Protein AF-A0A948DN66-F1 (afdb_monomer)

Sequence (74 aa):
MKDTLIRALFNEHFVKAGIVPVELGRLFSRMYDFRQKSDYGDFVKIQPEKVNEWFEQAVAFINELDQIIEGSLG

Solvent-accessible surface area (backbone atoms only — not comparable to full-atom values): 4358 Å² total; per-residue (Å²): 119,72,70,60,52,55,56,50,50,48,41,56,68,30,27,73,64,66,74,34,59,63,69,58,48,51,49,52,52,51,54,52,51,49,55,56,49,71,78,72,43,102,77,70,82,77,51,71,68,58,53,51,54,50,50,54,53,50,54,52,53,51,55,55,49,50,52,51,51,57,65,66,75,107

Structure (mmCIF, N/CA/C/O backbone):
data_AF-A0A948DN66-F1
#
_entry.id   AF-A0A948DN66-F1
#
loop_
_atom_site.group_PDB
_atom_site.id
_atom_site.type_symbol
_atom_site.label_atom_id
_atom_site.label_alt_id
_atom_site.label_comp_id
_atom_site.label_asym_id
_atom_site.label_entity_id
_atom_site.label_seq_id
_atom_site.pdbx_PDB_ins_code
_atom_site.Cartn_x
_atom_site.Cartn_y
_atom_site.Cartn_z
_atom_site.occupancy
_atom_site.B_iso_or_equiv
_atom_site.auth_seq_id
_atom_site.auth_comp_id
_atom_site.auth_asym_id
_atom_site.auth_atom_id
_atom_site.pdbx_PDB_model_num
ATOM 1 N N . MET A 1 1 ? 14.883 -10.180 4.949 1.00 51.56 1 MET A N 1
ATOM 2 C CA . MET A 1 1 ? 14.261 -10.558 6.245 1.00 51.56 1 MET A CA 1
ATOM 3 C C . MET A 1 1 ? 13.506 -9.396 6.897 1.00 51.56 1 MET A C 1
ATOM 5 O O . MET A 1 1 ? 12.362 -9.603 7.269 1.00 51.56 1 MET A O 1
ATOM 9 N N . LYS A 1 2 ? 14.083 -8.184 7.008 1.00 60.19 2 LYS A N 1
ATOM 10 C CA . LYS A 1 2 ? 13.416 -7.026 7.650 1.00 60.19 2 LYS A CA 1
ATOM 11 C C . LYS A 1 2 ? 12.117 -6.595 6.962 1.00 60.19 2 LYS A C 1
ATOM 13 O O . LYS A 1 2 ? 11.098 -6.425 7.619 1.00 60.19 2 LYS A O 1
ATOM 18 N N . ASP A 1 3 ? 12.133 -6.501 5.641 1.00 64.31 3 ASP A N 1
ATOM 19 C CA . ASP A 1 3 ? 11.005 -5.941 4.898 1.00 64.31 3 ASP A CA 1
ATOM 20 C C . ASP A 1 3 ? 9.756 -6.854 4.951 1.00 64.31 3 ASP A C 1
ATOM 22 O O . ASP A 1 3 ? 8.622 -6.384 4.892 1.00 64.31 3 ASP A O 1
ATOM 26 N N . THR A 1 4 ? 9.946 -8.170 5.105 1.00 75.94 4 THR A N 1
ATOM 27 C CA . THR A 1 4 ? 8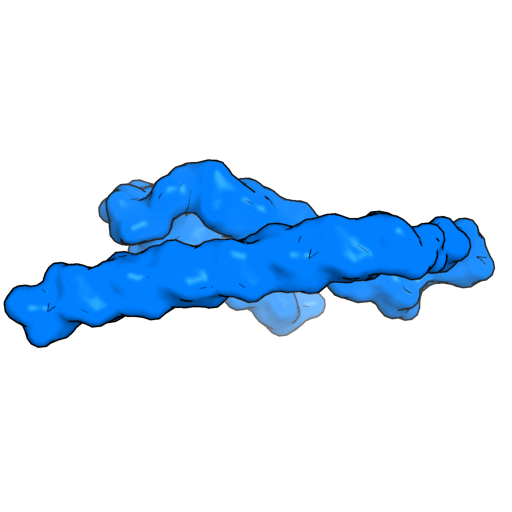.849 -9.151 5.163 1.00 75.94 4 THR A CA 1
ATOM 28 C C . THR A 1 4 ? 8.022 -8.994 6.439 1.00 75.94 4 THR A C 1
ATOM 30 O O . THR A 1 4 ? 6.811 -9.216 6.420 1.00 75.94 4 THR A O 1
ATOM 33 N N . LEU A 1 5 ? 8.663 -8.563 7.532 1.00 86.50 5 LEU A N 1
ATOM 34 C CA . LEU A 1 5 ? 8.002 -8.308 8.808 1.00 86.50 5 LEU A CA 1
ATOM 35 C C . LEU A 1 5 ? 7.062 -7.101 8.718 1.00 86.50 5 LEU A C 1
ATOM 37 O O . LEU A 1 5 ? 5.959 -7.158 9.247 1.00 86.50 5 LEU A O 1
ATOM 41 N N . ILE A 1 6 ? 7.453 -6.051 7.987 1.00 88.81 6 ILE A N 1
ATOM 42 C CA . ILE A 1 6 ? 6.616 -4.857 7.781 1.00 88.81 6 ILE A CA 1
ATOM 43 C C . ILE A 1 6 ? 5.307 -5.244 7.089 1.00 88.81 6 ILE A C 1
ATOM 45 O O . ILE A 1 6 ? 4.227 -4.879 7.546 1.00 88.81 6 ILE A O 1
ATOM 49 N N . ARG A 1 7 ? 5.388 -6.056 6.029 1.00 90.81 7 ARG A N 1
ATOM 50 C CA . ARG A 1 7 ? 4.196 -6.555 5.333 1.00 90.81 7 ARG A CA 1
ATOM 51 C C . ARG A 1 7 ? 3.316 -7.426 6.220 1.00 90.81 7 ARG A C 1
ATOM 53 O O . ARG A 1 7 ? 2.093 -7.322 6.138 1.00 90.81 7 ARG A O 1
ATOM 60 N N . ALA A 1 8 ? 3.915 -8.281 7.044 1.00 91.56 8 ALA A N 1
ATOM 61 C CA . ALA A 1 8 ? 3.164 -9.130 7.960 1.00 91.56 8 ALA A CA 1
ATOM 62 C C . ALA A 1 8 ? 2.415 -8.298 9.012 1.00 91.56 8 ALA A C 1
ATOM 64 O O . ALA A 1 8 ? 1.211 -8.474 9.175 1.00 91.56 8 ALA A O 1
ATOM 65 N N . LEU A 1 9 ? 3.099 -7.348 9.656 1.00 94.50 9 LEU A N 1
ATOM 66 C CA . LEU A 1 9 ? 2.506 -6.471 10.666 1.00 94.50 9 LEU A CA 1
ATOM 67 C C . LEU A 1 9 ? 1.413 -5.574 10.079 1.00 94.50 9 LEU A C 1
ATOM 69 O O . LEU A 1 9 ? 0.371 -5.409 10.706 1.00 94.50 9 LEU A O 1
ATOM 73 N N . PHE A 1 10 ? 1.604 -5.052 8.863 1.00 93.56 10 PHE A N 1
ATOM 74 C CA . PHE A 1 10 ? 0.574 -4.266 8.183 1.00 93.56 10 PHE A CA 1
ATOM 75 C C . PHE A 1 10 ? -0.716 -5.074 7.974 1.00 93.56 10 PHE A C 1
ATOM 77 O O . PHE A 1 10 ? -1.812 -4.627 8.313 1.00 93.56 10 PHE A O 1
ATOM 84 N N . ASN A 1 11 ? -0.588 -6.304 7.468 1.00 94.06 11 ASN A N 1
ATOM 85 C CA . ASN A 1 11 ? -1.745 -7.170 7.262 1.00 94.06 11 ASN A CA 1
ATOM 86 C C . ASN A 1 11 ? -2.404 -7.586 8.585 1.00 94.06 11 ASN A C 1
ATOM 88 O O . ASN A 1 11 ? -3.628 -7.635 8.660 1.00 94.06 11 ASN A O 1
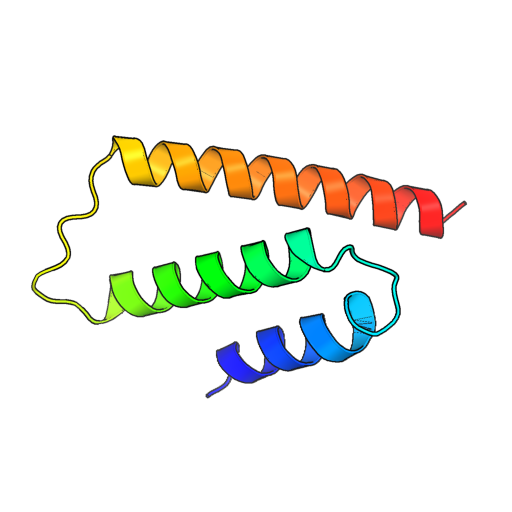ATOM 92 N N . GLU A 1 12 ? -1.616 -7.879 9.620 1.00 95.69 12 GLU A N 1
ATOM 93 C CA . GLU A 1 12 ? -2.141 -8.315 10.916 1.00 95.69 12 GLU A CA 1
ATOM 94 C C . GLU A 1 12 ? -2.901 -7.199 11.637 1.00 95.69 12 GLU A C 1
ATOM 96 O O . GLU A 1 12 ? -4.031 -7.400 12.070 1.00 95.69 12 GLU A O 1
ATOM 101 N N . HIS A 1 13 ? -2.301 -6.014 11.744 1.00 95.56 13 HIS A N 1
ATOM 102 C CA . HIS A 1 13 ? -2.822 -4.961 12.614 1.00 95.56 13 HIS A CA 1
ATOM 103 C C . HIS A 1 13 ? -3.806 -4.014 11.936 1.00 95.56 13 HIS A C 1
ATOM 105 O O . HIS A 1 13 ? -4.594 -3.389 12.635 1.00 95.56 13 HIS A O 1
ATOM 111 N N . PHE A 1 14 ? -3.785 -3.907 10.606 1.00 94.38 14 PHE A N 1
ATOM 112 C CA . PHE A 1 14 ? -4.623 -2.942 9.891 1.00 94.38 14 PHE A CA 1
ATOM 113 C C . PHE A 1 14 ? -5.642 -3.629 8.989 1.00 94.38 14 PHE A C 1
ATOM 115 O O . PHE A 1 14 ? -6.820 -3.286 9.024 1.00 94.38 14 PHE A O 1
ATOM 122 N N . VAL A 1 15 ? -5.224 -4.645 8.229 1.00 95.56 15 VAL A N 1
ATOM 123 C CA . VAL A 1 15 ? -6.128 -5.328 7.291 1.00 95.56 15 VAL A CA 1
ATOM 124 C C . VAL A 1 15 ? -7.053 -6.302 8.020 1.00 95.56 15 VAL A C 1
ATOM 126 O O . VAL A 1 15 ? -8.271 -6.199 7.914 1.00 95.56 15 VAL A O 1
ATOM 129 N N . LYS A 1 16 ? -6.506 -7.234 8.813 1.00 95.25 16 LYS A N 1
ATOM 130 C CA . LYS A 1 16 ? -7.327 -8.197 9.572 1.00 95.25 16 LYS A CA 1
ATOM 131 C C . LYS A 1 16 ? -8.154 -7.545 10.677 1.00 95.25 16 LYS A C 1
ATOM 133 O O . LYS A 1 16 ? -9.208 -8.066 11.022 1.00 95.25 16 LYS A O 1
ATOM 138 N N . ALA A 1 17 ? -7.692 -6.414 11.205 1.00 93.94 17 ALA A N 1
ATOM 139 C CA . ALA A 1 17 ? -8.445 -5.610 12.159 1.00 93.94 17 ALA A CA 1
ATOM 140 C C . ALA A 1 17 ? -9.632 -4.861 11.518 1.00 93.94 17 ALA A C 1
ATOM 142 O O . ALA A 1 17 ? -10.416 -4.253 12.239 1.00 93.94 17 ALA A O 1
ATOM 143 N N . GLY A 1 18 ? -9.768 -4.886 10.185 1.00 93.56 18 GLY A N 1
ATOM 144 C CA . GLY A 1 18 ? -10.847 -4.215 9.455 1.00 93.56 18 GLY A CA 1
ATOM 145 C C . GLY A 1 18 ? -10.675 -2.700 9.310 1.00 93.56 18 GLY A C 1
ATOM 146 O O . GLY A 1 18 ? -11.580 -2.045 8.806 1.00 93.56 18 GLY A O 1
ATOM 147 N N . ILE A 1 19 ? -9.530 -2.151 9.727 1.00 94.00 19 ILE A N 1
ATOM 148 C CA . ILE A 1 19 ? -9.206 -0.718 9.628 1.00 94.00 19 ILE A CA 1
ATOM 149 C C . ILE A 1 19 ? -8.897 -0.349 8.173 1.00 94.00 19 ILE A C 1
ATOM 151 O O . ILE A 1 19 ? -9.308 0.697 7.687 1.00 94.00 19 ILE A O 1
ATOM 155 N N . VAL A 1 20 ? -8.180 -1.229 7.471 1.00 94.69 20 VAL A N 1
ATOM 156 C CA . VAL A 1 20 ? -7.833 -1.072 6.057 1.00 94.69 20 VAL A CA 1
ATOM 157 C C . VAL A 1 20 ? -8.559 -2.140 5.234 1.00 94.69 20 VAL A C 1
ATOM 159 O O . VAL A 1 20 ? -8.445 -3.328 5.553 1.00 94.69 20 VAL A O 1
ATOM 162 N N . PRO A 1 21 ? -9.255 -1.767 4.143 1.00 93.88 21 PRO A N 1
ATOM 163 C CA . PRO A 1 21 ? -9.855 -2.717 3.212 1.00 93.88 21 PRO A CA 1
ATOM 164 C C . PRO A 1 21 ? -8.869 -3.777 2.702 1.00 93.88 21 PRO A C 1
ATOM 166 O O . PRO A 1 21 ? -7.702 -3.498 2.405 1.00 93.88 21 PRO A O 1
ATOM 169 N N . VAL A 1 22 ? -9.354 -5.008 2.528 1.00 93.50 22 VAL A N 1
ATOM 170 C CA . VAL A 1 22 ? -8.544 -6.161 2.088 1.00 93.50 22 VAL A CA 1
ATOM 171 C C . VAL A 1 22 ? -7.876 -5.903 0.734 1.00 93.50 22 VAL A C 1
ATOM 173 O O . VAL A 1 22 ? -6.756 -6.344 0.474 1.00 93.50 22 VAL A O 1
ATOM 176 N N . GLU A 1 23 ? -8.542 -5.147 -0.123 1.00 92.94 23 GLU A N 1
ATOM 177 C CA . GLU A 1 23 ? -8.148 -4.771 -1.472 1.00 92.94 23 GLU A CA 1
ATOM 178 C C . GLU A 1 23 ? -6.891 -3.894 -1.446 1.00 92.94 23 GLU A C 1
ATOM 180 O O . GLU A 1 23 ? -5.952 -4.149 -2.208 1.00 92.94 23 GLU A O 1
ATOM 185 N N . LEU A 1 24 ? -6.823 -2.948 -0.502 1.00 92.88 24 LEU A N 1
ATOM 186 C CA . LEU A 1 24 ? -5.638 -2.131 -0.242 1.00 92.88 24 LEU A CA 1
ATOM 187 C C . LEU A 1 24 ? -4.508 -2.983 0.359 1.00 92.88 24 LEU A C 1
ATOM 189 O O . LEU A 1 24 ? -3.359 -2.880 -0.070 1.00 92.88 24 LEU A O 1
ATOM 193 N N . GLY A 1 25 ? -4.827 -3.921 1.257 1.00 92.94 25 GLY A N 1
ATOM 194 C CA . GLY A 1 25 ? -3.864 -4.905 1.779 1.00 92.94 25 GLY A CA 1
ATOM 195 C C . GLY A 1 25 ? -3.204 -5.768 0.692 1.00 92.94 25 GLY A C 1
ATOM 196 O O . GLY A 1 25 ? -1.984 -5.994 0.683 1.00 92.94 25 GLY A O 1
ATOM 197 N N . ARG A 1 26 ? -4.002 -6.218 -0.282 1.00 93.25 26 ARG A N 1
ATOM 198 C CA . ARG A 1 26 ? -3.528 -6.962 -1.459 1.00 93.25 26 ARG A CA 1
ATOM 199 C C . ARG A 1 26 ? -2.687 -6.083 -2.379 1.00 93.25 26 ARG A C 1
ATOM 201 O O . ARG A 1 26 ? -1.672 -6.560 -2.884 1.00 93.25 26 ARG A O 1
ATOM 208 N N . LEU A 1 27 ? -3.085 -4.828 -2.593 1.00 92.31 27 LEU A N 1
ATOM 209 C CA . LEU A 1 27 ? -2.322 -3.872 -3.395 1.00 92.31 27 LEU A CA 1
ATOM 210 C C . LEU A 1 27 ? -0.933 -3.626 -2.797 1.00 92.31 27 LEU A C 1
ATOM 212 O O . LEU A 1 27 ? 0.064 -3.796 -3.499 1.00 92.31 27 LEU A O 1
ATOM 216 N N . PHE A 1 28 ? -0.861 -3.346 -1.494 1.00 91.81 28 PHE A N 1
ATOM 217 C CA . PHE A 1 28 ? 0.402 -3.180 -0.776 1.00 91.81 28 PHE A CA 1
ATOM 218 C C . PHE A 1 28 ? 1.318 -4.399 -0.950 1.00 91.81 28 PHE A C 1
ATOM 220 O O . PHE A 1 28 ? 2.501 -4.269 -1.267 1.00 91.81 28 PHE A O 1
ATOM 227 N N . SER A 1 29 ? 0.757 -5.603 -0.811 1.00 90.62 29 SER A N 1
ATOM 228 C CA . SER A 1 29 ? 1.520 -6.849 -0.937 1.00 90.62 29 SER A CA 1
ATOM 229 C C . SER A 1 29 ? 2.055 -7.072 -2.359 1.00 90.62 29 SER A C 1
ATOM 231 O O . SER A 1 29 ? 3.208 -7.474 -2.511 1.00 90.62 29 SER A O 1
ATOM 233 N N . ARG A 1 30 ? 1.268 -6.749 -3.399 1.00 89.75 30 ARG A N 1
ATOM 234 C CA . ARG A 1 30 ? 1.720 -6.808 -4.803 1.00 89.75 30 ARG A CA 1
ATOM 235 C C . ARG A 1 30 ? 2.846 -5.815 -5.087 1.00 89.75 30 ARG A C 1
ATOM 237 O O . ARG A 1 30 ? 3.850 -6.197 -5.680 1.00 89.75 30 ARG A O 1
ATOM 244 N N . MET A 1 31 ? 2.698 -4.566 -4.648 1.00 88.00 31 MET A N 1
ATOM 245 C CA . MET A 1 31 ? 3.716 -3.527 -4.838 1.00 88.00 31 MET A CA 1
ATOM 246 C C . MET A 1 31 ? 5.023 -3.868 -4.127 1.00 88.00 31 MET A C 1
ATOM 248 O O . MET A 1 31 ? 6.111 -3.680 -4.673 1.00 88.00 31 MET A O 1
ATOM 252 N N . TYR A 1 32 ? 4.914 -4.450 -2.937 1.00 86.00 32 TYR A N 1
ATOM 253 C CA . TYR A 1 32 ? 6.051 -4.967 -2.199 1.00 86.00 32 TYR A CA 1
ATOM 254 C C . TYR A 1 32 ? 6.798 -6.064 -2.984 1.00 86.00 32 TYR A C 1
ATOM 256 O O . TYR A 1 32 ? 8.025 -6.023 -3.087 1.00 86.00 32 TYR A O 1
ATOM 264 N N . ASP A 1 33 ? 6.078 -7.018 -3.580 1.00 83.88 33 ASP A N 1
ATOM 265 C CA . ASP A 1 33 ? 6.688 -8.074 -4.395 1.00 83.88 33 ASP A CA 1
ATOM 266 C C . ASP A 1 33 ? 7.317 -7.520 -5.684 1.00 83.88 33 ASP A C 1
ATOM 268 O O . ASP A 1 33 ? 8.370 -8.002 -6.102 1.00 83.88 33 ASP A O 1
ATOM 272 N N . PHE A 1 34 ? 6.718 -6.499 -6.311 1.00 80.50 34 PHE A N 1
ATOM 273 C CA . PHE A 1 34 ? 7.308 -5.831 -7.478 1.00 80.50 34 PHE A CA 1
ATOM 274 C C . PHE A 1 34 ? 8.626 -5.137 -7.147 1.00 80.50 34 PHE A C 1
ATOM 276 O O . PHE A 1 34 ? 9.591 -5.305 -7.891 1.00 80.50 34 PHE A O 1
ATOM 283 N N . ARG A 1 35 ? 8.704 -4.438 -6.009 1.00 80.69 35 ARG A N 1
ATOM 284 C CA . ARG A 1 35 ? 9.958 -3.848 -5.527 1.00 80.69 35 ARG A CA 1
ATOM 285 C C . ARG A 1 35 ? 11.046 -4.912 -5.374 1.00 80.69 35 ARG A C 1
ATOM 287 O O . ARG A 1 35 ? 12.133 -4.749 -5.908 1.00 80.69 35 ARG A O 1
ATOM 294 N N . GLN A 1 36 ? 10.733 -6.028 -4.711 1.00 72.94 36 GLN A N 1
ATOM 295 C CA . GLN A 1 36 ? 11.694 -7.124 -4.535 1.00 72.94 36 GLN A CA 1
ATOM 296 C C . GLN A 1 36 ? 12.117 -7.743 -5.876 1.00 72.94 36 GLN A C 1
ATOM 298 O O . GLN A 1 36 ? 13.282 -8.065 -6.066 1.00 72.94 36 GLN A O 1
ATOM 303 N N . LYS A 1 37 ? 11.198 -7.898 -6.835 1.00 71.12 37 LYS A N 1
ATOM 304 C CA . LYS A 1 37 ? 11.519 -8.453 -8.160 1.00 71.12 37 LYS A CA 1
ATOM 305 C C . LYS A 1 37 ? 12.381 -7.519 -9.011 1.00 71.12 37 LYS A C 1
ATOM 307 O O . LYS A 1 37 ? 13.198 -8.015 -9.781 1.00 71.12 37 LYS A O 1
ATOM 312 N N . SER A 1 38 ? 12.210 -6.203 -8.871 1.00 62.19 38 SER A N 1
ATOM 313 C CA . SER A 1 38 ? 13.021 -5.200 -9.571 1.00 62.19 38 SER A CA 1
ATOM 314 C C . SER A 1 38 ? 14.497 -5.247 -9.163 1.00 62.19 38 SER A C 1
ATOM 316 O O . SER A 1 38 ? 15.353 -4.954 -9.990 1.00 62.19 38 SER A O 1
ATOM 318 N N . ASP A 1 39 ? 14.796 -5.648 -7.924 1.00 58.66 39 ASP A N 1
ATOM 319 C CA . ASP A 1 39 ? 16.160 -5.665 -7.375 1.00 58.66 39 ASP A CA 1
ATOM 320 C C . ASP A 1 39 ? 16.931 -6.979 -7.649 1.00 58.66 39 ASP A C 1
ATOM 322 O O . ASP A 1 39 ? 18.137 -7.037 -7.420 1.00 58.66 39 ASP A O 1
ATOM 326 N N . TYR A 1 40 ? 16.269 -8.037 -8.144 1.00 55.94 40 TYR A N 1
ATOM 327 C CA . TYR A 1 40 ? 16.859 -9.388 -8.265 1.00 55.94 40 TYR A CA 1
ATOM 328 C C . TYR A 1 40 ? 16.649 -10.084 -9.623 1.00 55.94 40 TYR A C 1
ATOM 330 O O . TYR A 1 40 ? 16.954 -11.269 -9.764 1.00 55.94 40 TYR A O 1
ATOM 338 N N . GLY A 1 41 ? 16.111 -9.391 -10.629 1.00 57.00 41 GLY A N 1
ATOM 339 C CA . GLY A 1 41 ? 15.823 -9.980 -11.936 1.00 57.00 41 GLY A CA 1
ATOM 340 C C . GLY A 1 41 ? 16.670 -9.395 -13.061 1.00 57.00 41 GLY A C 1
ATOM 341 O O . GLY A 1 41 ? 16.246 -8.421 -13.674 1.00 57.00 41 GLY A O 1
ATOM 342 N N . ASP A 1 42 ? 17.769 -10.062 -13.431 1.00 55.94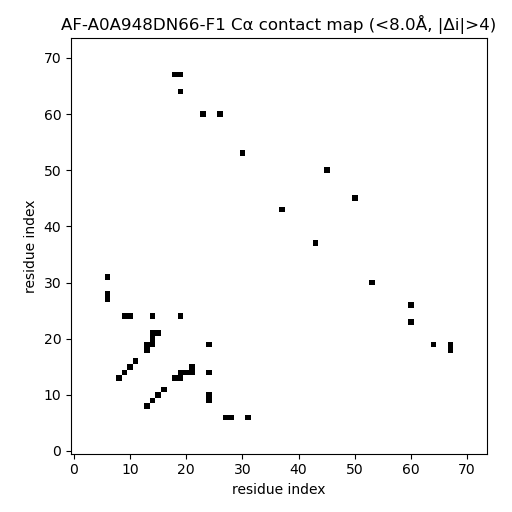 42 ASP A N 1
ATOM 343 C CA . ASP A 1 42 ? 18.624 -9.722 -14.593 1.00 55.94 42 ASP A CA 1
ATOM 344 C C . ASP A 1 42 ? 17.873 -9.659 -15.952 1.00 55.94 42 ASP A C 1
ATOM 346 O O . ASP A 1 42 ? 18.440 -9.258 -16.966 1.00 55.94 42 ASP A O 1
ATOM 350 N N . PHE A 1 43 ? 16.580 -10.016 -16.003 1.00 55.75 43 PHE A N 1
ATOM 351 C CA . PHE A 1 43 ? 15.777 -10.090 -17.234 1.00 55.75 43 PHE A CA 1
ATOM 352 C C . PHE A 1 43 ? 14.405 -9.393 -17.176 1.00 55.75 43 PHE A C 1
ATOM 354 O O . PHE A 1 43 ? 13.613 -9.533 -18.113 1.00 55.75 43 PHE A O 1
ATOM 361 N N . VAL A 1 44 ? 14.078 -8.631 -16.125 1.00 59.06 44 VAL A N 1
ATOM 362 C CA . VAL A 1 44 ? 12.766 -7.960 -16.050 1.00 59.06 44 VAL A CA 1
ATOM 363 C C . VAL A 1 44 ? 12.829 -6.600 -16.749 1.00 59.06 44 VAL A C 1
ATOM 365 O O . VAL A 1 44 ? 13.140 -5.580 -16.143 1.00 59.06 44 VAL A O 1
ATOM 368 N N . LYS A 1 45 ? 12.485 -6.558 -18.042 1.00 67.00 45 LYS A N 1
ATOM 369 C CA . LYS A 1 45 ? 12.158 -5.292 -18.717 1.00 67.00 45 LYS A CA 1
ATOM 370 C C . LYS A 1 45 ? 10.794 -4.805 -18.232 1.00 67.00 45 LYS A C 1
ATOM 372 O O . LYS A 1 45 ? 9.760 -5.191 -18.775 1.00 67.00 45 LYS A O 1
ATOM 377 N N . ILE A 1 46 ? 10.796 -3.975 -17.195 1.00 69.75 46 ILE A N 1
ATOM 378 C CA . ILE A 1 46 ? 9.596 -3.261 -16.759 1.00 69.75 46 ILE A CA 1
ATOM 379 C C . ILE A 1 46 ? 9.303 -2.180 -17.804 1.00 69.75 46 ILE A C 1
ATOM 381 O O . ILE A 1 46 ? 10.155 -1.343 -18.098 1.00 69.75 46 ILE A O 1
ATOM 385 N N . GLN A 1 47 ? 8.117 -2.234 -18.405 1.00 80.94 47 GLN A N 1
ATOM 386 C CA . GLN A 1 47 ? 7.689 -1.245 -19.394 1.00 80.94 47 GLN A CA 1
ATOM 387 C C . GLN A 1 47 ? 7.314 0.071 -18.688 1.00 80.94 47 GLN A C 1
ATOM 389 O O . GLN A 1 47 ? 6.673 0.005 -17.633 1.00 80.94 47 GLN A O 1
ATOM 394 N N . PRO A 1 48 ? 7.669 1.251 -19.229 1.00 82.00 48 PRO A N 1
ATOM 395 C CA . PRO A 1 48 ? 7.333 2.547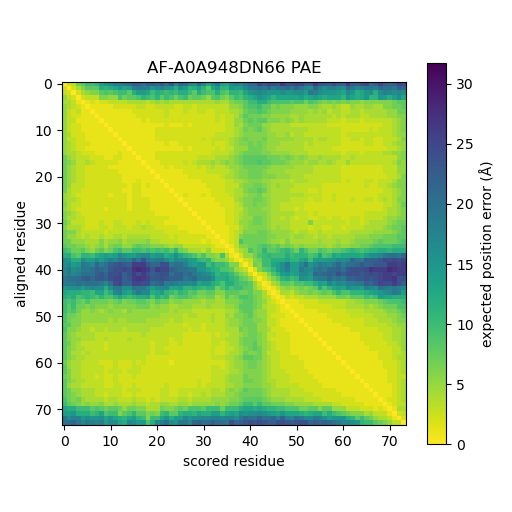 -18.628 1.00 82.00 48 PRO A CA 1
ATOM 396 C C . PRO A 1 48 ? 5.842 2.707 -18.304 1.00 82.00 48 PRO A C 1
ATOM 398 O O . PRO A 1 48 ? 5.481 3.249 -17.263 1.00 82.00 48 PRO A O 1
ATOM 401 N N . GLU A 1 49 ? 4.970 2.161 -19.147 1.00 85.50 49 GLU A N 1
ATOM 402 C CA . GLU A 1 49 ? 3.517 2.185 -18.975 1.00 85.50 49 GLU A CA 1
ATOM 403 C C . GLU A 1 49 ? 3.097 1.442 -17.702 1.00 85.50 49 GLU A C 1
ATOM 405 O O . GLU A 1 49 ? 2.222 1.900 -16.970 1.00 85.50 49 GLU A O 1
ATOM 410 N N . LYS A 1 50 ? 3.766 0.324 -17.391 1.00 83.19 50 LYS A N 1
ATOM 411 C CA . LYS A 1 50 ? 3.526 -0.433 -16.157 1.00 83.19 50 LYS A CA 1
ATOM 412 C C . LYS A 1 50 ? 4.019 0.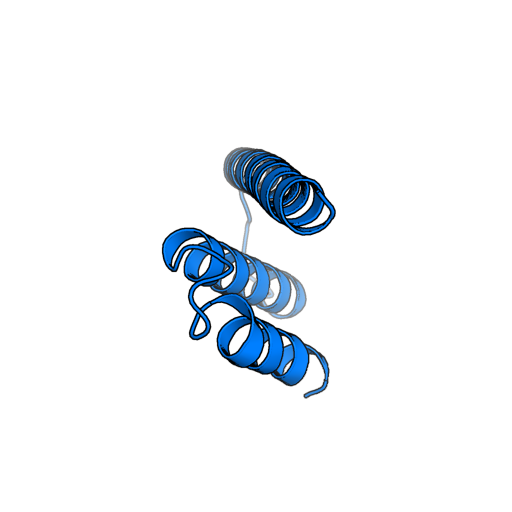308 -14.922 1.00 83.19 50 LYS A C 1
ATOM 414 O O . LYS A 1 50 ? 3.366 0.232 -13.888 1.00 83.19 50 LYS A O 1
ATOM 419 N N . VAL A 1 51 ? 5.125 1.043 -15.031 1.00 85.19 51 VAL A N 1
ATOM 420 C CA . VAL A 1 51 ? 5.610 1.894 -13.934 1.00 85.19 51 VAL A CA 1
ATOM 421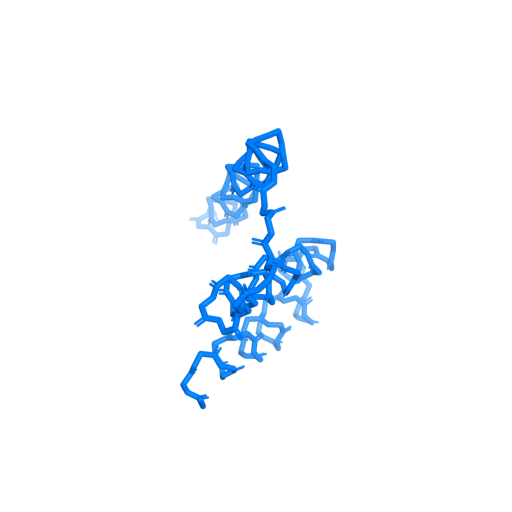 C C . VAL A 1 51 ? 4.609 3.007 -13.638 1.00 85.19 51 VAL A C 1
ATOM 423 O O . VAL A 1 51 ? 4.285 3.223 -12.474 1.00 85.19 51 VAL A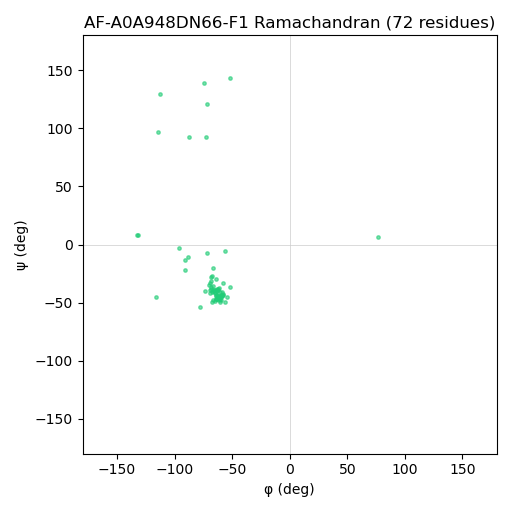 O 1
ATOM 426 N N . ASN A 1 52 ? 4.077 3.667 -14.670 1.00 88.44 52 ASN A N 1
ATOM 427 C CA . ASN A 1 52 ? 3.060 4.706 -14.501 1.00 88.44 52 ASN A CA 1
ATOM 428 C C . ASN A 1 52 ? 1.779 4.151 -13.867 1.00 88.44 52 ASN A C 1
ATOM 430 O O . ASN A 1 52 ? 1.278 4.729 -12.909 1.00 88.44 52 ASN A O 1
ATOM 434 N N . GLU A 1 53 ? 1.302 2.990 -14.325 1.00 88.75 53 GLU A N 1
ATOM 435 C CA . GLU A 1 53 ? 0.131 2.322 -13.739 1.00 88.75 53 GLU A CA 1
ATOM 436 C C . GLU A 1 53 ? 0.335 2.031 -12.240 1.00 88.75 53 GLU A C 1
ATOM 438 O O . GLU A 1 53 ? -0.551 2.253 -11.415 1.00 88.75 53 GLU A O 1
ATOM 443 N N . TRP A 1 54 ? 1.521 1.553 -11.862 1.00 88.88 54 TRP A N 1
ATOM 444 C CA . TRP A 1 54 ? 1.860 1.303 -10.462 1.00 88.88 54 TRP A CA 1
ATOM 445 C C . TRP A 1 54 ? 1.993 2.579 -9.640 1.00 88.88 54 TRP A C 1
ATOM 447 O O . TRP A 1 54 ? 1.618 2.591 -8.469 1.00 88.88 54 TRP A O 1
ATOM 457 N N . PHE A 1 55 ? 2.530 3.641 -10.237 1.00 89.50 55 PHE A N 1
ATOM 458 C CA . PHE A 1 55 ? 2.650 4.936 -9.588 1.00 89.50 55 PHE A CA 1
ATOM 459 C C . PHE A 1 55 ? 1.270 5.518 -9.267 1.00 89.50 55 PHE A C 1
ATOM 461 O O . PHE A 1 55 ? 1.024 5.906 -8.128 1.00 89.50 55 PHE A O 1
ATOM 468 N N . GLU A 1 56 ? 0.341 5.486 -10.222 1.00 93.00 56 GLU A N 1
ATOM 469 C CA . GLU A 1 56 ? -1.046 5.909 -10.005 1.00 93.00 56 GLU A CA 1
ATOM 470 C C . GLU A 1 56 ? -1.730 5.080 -8.908 1.00 93.00 56 GLU A C 1
ATOM 472 O O . GLU A 1 56 ? -2.363 5.639 -8.011 1.00 93.00 56 GLU A O 1
ATOM 477 N N . GLN A 1 57 ? -1.538 3.755 -8.911 1.00 90.75 57 GLN A N 1
ATOM 478 C CA . GLN A 1 57 ? -2.052 2.879 -7.851 1.00 90.75 57 GLN A CA 1
ATOM 479 C C . GLN A 1 57 ? -1.461 3.212 -6.474 1.00 90.75 57 GLN A C 1
ATOM 481 O O . GLN A 1 57 ? -2.171 3.143 -5.471 1.00 90.75 57 GLN A O 1
ATOM 486 N N . ALA A 1 58 ? -0.178 3.575 -6.404 1.00 92.06 58 ALA A N 1
ATOM 487 C CA . ALA A 1 58 ? 0.473 3.958 -5.156 1.00 92.06 58 ALA A CA 1
ATOM 488 C C . ALA A 1 58 ? -0.052 5.298 -4.621 1.00 92.06 58 ALA A C 1
ATOM 490 O O . ALA A 1 58 ? -0.309 5.410 -3.424 1.00 92.06 58 ALA A O 1
ATOM 491 N N . VAL A 1 59 ? -0.259 6.289 -5.494 1.00 94.56 59 VAL A N 1
ATOM 492 C CA . VAL A 1 59 ? 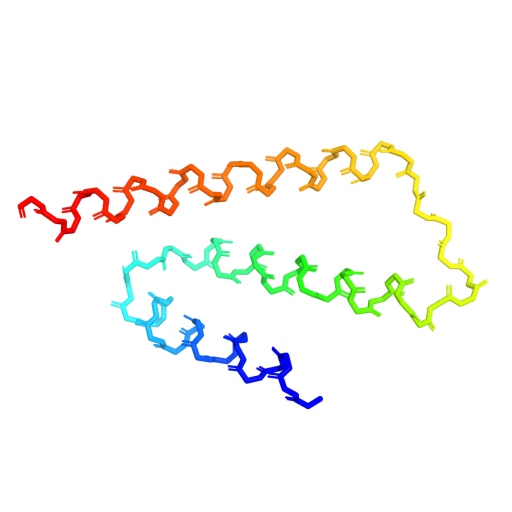-0.867 7.576 -5.119 1.00 94.56 59 VAL A CA 1
ATOM 493 C C . VAL A 1 59 ? -2.281 7.364 -4.583 1.00 94.56 59 VAL A C 1
ATOM 495 O O . VAL A 1 59 ? -2.607 7.863 -3.509 1.00 94.56 59 VAL A O 1
ATOM 498 N N . ALA A 1 60 ? -3.100 6.573 -5.281 1.00 93.00 60 ALA A N 1
ATOM 499 C CA . ALA A 1 60 ? -4.446 6.242 -4.820 1.00 93.00 60 ALA A CA 1
ATOM 500 C C . ALA A 1 60 ? -4.422 5.540 -3.453 1.00 93.00 60 ALA A C 1
ATOM 502 O O . ALA A 1 60 ? -5.174 5.909 -2.560 1.00 93.00 60 ALA A O 1
ATOM 503 N N . PHE A 1 61 ? -3.513 4.580 -3.258 1.00 93.44 61 PHE A N 1
ATOM 504 C CA . PHE A 1 61 ? -3.347 3.889 -1.979 1.00 93.44 61 PHE A CA 1
ATOM 505 C C . PHE A 1 61 ? -3.015 4.843 -0.822 1.00 93.44 61 PHE A C 1
ATOM 507 O O . PHE A 1 61 ? -3.578 4.691 0.258 1.00 93.44 61 PHE A O 1
ATOM 514 N N . ILE A 1 62 ? -2.117 5.812 -1.035 1.00 94.75 62 ILE A N 1
ATOM 515 C CA . ILE A 1 62 ? -1.754 6.797 -0.005 1.00 94.75 62 ILE A CA 1
ATOM 516 C C . ILE A 1 62 ? -2.963 7.665 0.350 1.00 94.75 62 ILE A C 1
ATOM 518 O O . ILE A 1 62 ? -3.284 7.780 1.526 1.00 94.75 62 ILE A O 1
ATOM 522 N N . ASN A 1 63 ? -3.683 8.181 -0.650 1.00 95.44 63 ASN A N 1
ATOM 523 C CA . ASN A 1 63 ? -4.865 9.014 -0.418 1.00 95.44 63 ASN A CA 1
ATOM 524 C C . ASN A 1 63 ? -5.951 8.282 0.391 1.00 95.44 63 ASN A C 1
ATOM 526 O O . ASN A 1 63 ? -6.571 8.871 1.271 1.00 95.44 63 ASN A O 1
ATOM 530 N N . GLU A 1 64 ? -6.181 6.997 0.111 1.00 93.69 64 GLU A N 1
ATOM 531 C CA . GLU A 1 64 ? -7.135 6.172 0.867 1.00 93.69 64 GLU A CA 1
ATOM 532 C C . GLU A 1 64 ? -6.686 5.972 2.323 1.00 93.69 64 GLU A C 1
ATOM 534 O O . GLU A 1 64 ? -7.498 6.040 3.245 1.00 93.69 64 GLU A O 1
ATOM 539 N N . LEU A 1 65 ? -5.386 5.754 2.560 1.00 93.62 65 LEU A N 1
ATOM 540 C CA . LEU A 1 65 ? -4.858 5.664 3.922 1.00 93.62 65 LEU A CA 1
ATOM 541 C C . LEU A 1 65 ? -4.962 6.993 4.671 1.00 93.62 65 LEU A C 1
ATOM 543 O O . LEU A 1 65 ? -5.303 6.975 5.852 1.00 93.62 65 LEU A O 1
ATOM 547 N N . ASP A 1 66 ? -4.710 8.119 4.004 1.00 94.88 66 ASP A N 1
ATOM 548 C CA . ASP A 1 66 ? -4.848 9.446 4.606 1.00 94.88 66 ASP A CA 1
ATOM 549 C C . ASP A 1 66 ? -6.293 9.683 5.063 1.00 94.88 66 ASP A C 1
ATOM 551 O O . ASP A 1 66 ? -6.512 10.066 6.211 1.00 94.88 66 ASP A O 1
ATOM 555 N N . GLN A 1 67 ? -7.288 9.329 4.241 1.00 94.00 67 GLN A N 1
ATOM 556 C CA . GLN A 1 67 ? -8.703 9.408 4.629 1.00 94.00 67 GLN A CA 1
ATOM 557 C C . GLN A 1 67 ? -9.036 8.528 5.842 1.00 94.00 67 GLN A C 1
ATOM 559 O O . GLN A 1 67 ? -9.774 8.952 6.734 1.00 94.00 67 GLN A O 1
ATOM 564 N N . ILE A 1 68 ? -8.489 7.310 5.902 1.00 92.19 68 ILE A N 1
ATOM 565 C CA . ILE A 1 68 ? -8.677 6.407 7.048 1.00 92.19 68 ILE A CA 1
ATOM 566 C C . ILE A 1 68 ? -8.064 7.011 8.319 1.00 92.19 68 ILE A C 1
ATOM 568 O O . ILE A 1 68 ? -8.676 6.951 9.389 1.00 92.19 68 ILE A O 1
ATOM 572 N N . ILE A 1 69 ? -6.866 7.592 8.219 1.00 91.69 69 ILE A N 1
ATOM 573 C CA . ILE A 1 69 ? -6.160 8.208 9.349 1.00 91.69 69 ILE A CA 1
ATOM 574 C C . ILE A 1 69 ? -6.913 9.448 9.837 1.00 91.69 69 ILE A C 1
ATOM 576 O O . ILE A 1 69 ? -7.166 9.565 11.035 1.00 91.69 69 ILE A O 1
ATOM 580 N N . GLU A 1 70 ? -7.317 10.339 8.931 1.00 92.94 70 GLU A N 1
ATOM 581 C CA . GLU A 1 70 ? -8.095 11.539 9.253 1.00 92.94 70 GLU A CA 1
ATOM 582 C C . GLU A 1 70 ? -9.431 11.184 9.915 1.00 92.94 70 GLU A C 1
ATOM 584 O O . GLU A 1 70 ? -9.776 11.753 10.950 1.00 92.94 70 GLU A O 1
ATOM 589 N N . GLY A 1 71 ? -10.144 10.184 9.386 1.00 86.75 71 GLY A N 1
ATOM 590 C CA . GLY A 1 71 ? -11.390 9.687 9.974 1.00 86.75 71 GLY A CA 1
ATOM 591 C C . GLY A 1 71 ? -11.219 9.001 11.335 1.00 86.75 71 GLY A C 1
ATOM 592 O O . GLY A 1 71 ? -12.184 8.904 12.087 1.00 86.75 71 GLY A O 1
ATOM 593 N N . SER A 1 72 ? -10.009 8.544 11.671 1.00 77.31 72 SER A N 1
ATOM 594 C CA . SER A 1 72 ? -9.692 7.905 12.959 1.00 77.31 72 SER A CA 1
ATOM 595 C C . SER A 1 72 ? -9.215 8.889 14.035 1.00 77.31 72 SER A C 1
ATOM 597 O O . SER A 1 72 ? -9.116 8.512 15.202 1.00 77.31 72 SER A O 1
ATOM 599 N N . LEU A 1 73 ? -8.873 10.125 13.652 1.00 69.69 73 LEU A N 1
ATOM 600 C CA . LEU A 1 73 ? -8.423 11.198 14.549 1.00 69.69 73 LEU A CA 1
ATOM 601 C C . LEU A 1 73 ? -9.557 12.161 14.956 1.00 69.69 73 LEU A C 1
ATOM 603 O O . LEU A 1 73 ? -9.307 13.086 15.733 1.00 69.69 73 LEU A O 1
ATOM 607 N N . GLY A 1 74 ? -10.764 11.955 14.418 1.00 51.84 74 GLY A N 1
ATOM 608 C CA . GLY A 1 74 ? -11.982 12.717 14.720 1.00 51.84 74 GLY A CA 1
ATOM 609 C C . GLY A 1 74 ? -12.809 12.164 15.873 1.00 51.84 74 GLY A C 1
ATOM 610 O O . GLY A 1 74 ? -12.691 10.959 16.186 1.00 51.84 74 GLY A O 1
#

pLDDT: mean 84.2, std 13.08, range [51.56, 95.69]

Secondary structure (DSSP, 8-state):
-HHHHHHHHHIIIIITTTSS-HHHHHHHHHHHHHHHHHTT-TT----HHHHHHHHHHHHHHHHHHHHHHHHH--

Foldseek 3Di:
DVVVVVLVCCCVPCDVVVLDDVVLNV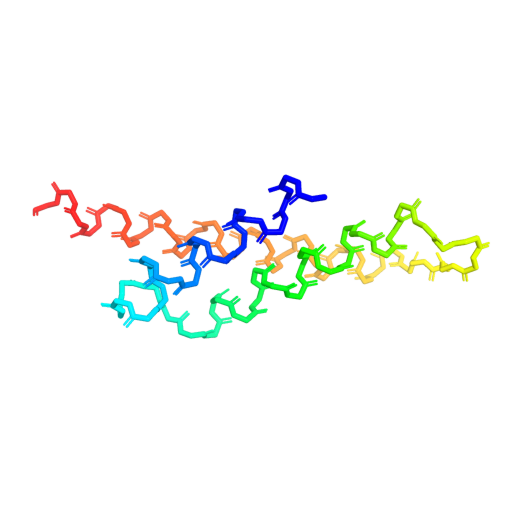LVVVVSVVVVCVVPDPPDPDDVVNVVVNVVVVVVSVVSVVVSVVVVVD

Mean predicted aligned error: 5.96 Å

Radius of gyration: 14.14 Å; Cα contacts (8 Å, |Δi|>4): 25; chains: 1; bounding box: 31×23×34 Å